Protein AF-A0AAU8T8Q2-F1 (afdb_monomer_lite)

pLDDT: mean 86.12, std 14.18, range [39.09, 95.88]

Sequence (84 aa):
MAATNAAVMVAALTAILQRLPGNSARRQRERLLLALSVFGSVTTVEATHFLDIMDPRARVCELRKRRYQIATVSVPRATECCAI

Secondary structure (DSSP, 8-state):
--HHHHHHHHHHHHHHHHHS-S--HHHHHHHHHHHHHHHS---HHHHHHTS--S-HHHHHHHHHHTT------------S----

Organism: NCBI:txid134537

Radius of gyration: 13.26 Å; chains: 1; bounding box: 39×31×35 Å

InterPro domains:
  IPR055245 Winged helix-turn-helix domain, proteobacterial-type [PF14090] (28-82)

Foldseek 3Di:
DVVVVVVVLLVVLLVLPVVQDDDDLVSLLVSVVVSCVVPVDDDPVSSCPRNVRPDVPVSVVVVVVVVDDDDDDDDDDDDPPDDD

Structure (mmCIF, N/CA/C/O backbone):
data_AF-A0AAU8T8Q2-F1
#
_entry.id   AF-A0AAU8T8Q2-F1
#
loop_
_atom_site.group_PDB
_atom_site.id
_atom_site.type_symbol
_atom_site.label_atom_id
_atom_site.label_alt_id
_atom_site.label_comp_id
_atom_site.label_asym_id
_atom_site.label_entity_id
_atom_site.label_seq_id
_atom_site.pdbx_PDB_ins_code
_atom_site.Cartn_x
_atom_site.Cartn_y
_atom_site.Cartn_z
_atom_site.occupancy
_atom_site.B_iso_or_equiv
_atom_site.auth_seq_id
_atom_site.auth_comp_id
_atom_site.auth_asym_id
_atom_site.auth_atom_id
_atom_site.pdbx_PDB_model_num
ATOM 1 N N . MET A 1 1 ? 2.634 -10.299 -23.763 1.00 42.72 1 MET A N 1
ATOM 2 C CA . MET A 1 1 ? 1.840 -9.106 -23.374 1.00 42.72 1 MET A CA 1
ATOM 3 C C . MET A 1 1 ? 1.796 -8.838 -21.854 1.00 42.72 1 MET A C 1
ATOM 5 O O . MET A 1 1 ? 0.935 -8.092 -21.420 1.00 42.72 1 MET A O 1
ATOM 9 N N . ALA A 1 2 ? 2.714 -9.361 -21.022 1.00 46.25 2 ALA A N 1
ATOM 10 C CA . ALA A 1 2 ? 2.723 -9.080 -19.570 1.00 46.25 2 ALA A CA 1
ATOM 11 C C . ALA A 1 2 ? 3.611 -7.879 -19.170 1.00 46.25 2 ALA A C 1
ATOM 13 O O . ALA A 1 2 ? 3.282 -7.142 -18.244 1.00 46.25 2 ALA A O 1
ATOM 14 N N . ALA A 1 3 ? 4.705 -7.638 -19.904 1.00 52.25 3 ALA A N 1
ATOM 15 C CA . ALA A 1 3 ? 5.649 -6.550 -19.621 1.00 52.25 3 ALA A CA 1
ATOM 16 C C . ALA A 1 3 ? 5.025 -5.147 -19.761 1.00 52.25 3 ALA A C 1
ATOM 18 O O . ALA A 1 3 ? 5.403 -4.222 -19.045 1.00 52.25 3 ALA A O 1
ATOM 19 N N . THR A 1 4 ? 4.030 -5.002 -20.640 1.00 58.81 4 THR A N 1
ATOM 20 C CA . THR A 1 4 ? 3.360 -3.725 -20.914 1.00 58.81 4 THR A CA 1
ATOM 21 C C . THR A 1 4 ? 2.569 -3.219 -19.704 1.00 58.81 4 THR A C 1
ATOM 23 O O . THR A 1 4 ? 2.597 -2.027 -19.420 1.00 58.81 4 THR A O 1
ATOM 26 N N . ASN A 1 5 ? 1.935 -4.106 -18.928 1.00 71.38 5 ASN A N 1
ATOM 27 C CA . ASN A 1 5 ? 1.122 -3.696 -17.778 1.00 71.38 5 ASN A CA 1
ATOM 28 C C . ASN A 1 5 ? 1.978 -3.292 -16.570 1.00 71.38 5 ASN A C 1
ATOM 30 O O . ASN A 1 5 ? 1.631 -2.344 -15.869 1.00 71.38 5 ASN A O 1
ATOM 34 N N . ALA A 1 6 ? 3.112 -3.964 -16.350 1.00 72.62 6 ALA A N 1
ATOM 35 C CA . ALA A 1 6 ? 4.009 -3.653 -15.238 1.00 72.62 6 ALA A CA 1
ATOM 36 C C . ALA A 1 6 ? 4.678 -2.279 -15.411 1.00 72.62 6 ALA A C 1
ATOM 38 O O . ALA A 1 6 ? 4.661 -1.465 -14.491 1.00 72.62 6 ALA A O 1
ATOM 39 N N . ALA A 1 7 ? 5.203 -1.979 -16.604 1.00 80.62 7 ALA A N 1
ATOM 40 C CA . ALA A 1 7 ? 5.823 -0.682 -16.883 1.00 80.62 7 ALA A CA 1
ATOM 41 C C . ALA A 1 7 ? 4.818 0.480 -16.769 1.00 80.62 7 ALA A C 1
ATOM 43 O O . ALA A 1 7 ? 5.127 1.520 -16.184 1.00 80.62 7 ALA A O 1
ATOM 44 N N . VAL A 1 8 ? 3.590 0.285 -17.265 1.00 86.12 8 VAL A N 1
ATOM 45 C CA . VAL A 1 8 ? 2.503 1.271 -17.140 1.00 86.12 8 VAL A CA 1
ATOM 46 C C . VAL A 1 8 ? 2.124 1.493 -15.673 1.00 86.12 8 VAL A C 1
ATOM 48 O O . VAL A 1 8 ? 1.948 2.637 -15.254 1.00 86.12 8 VAL A O 1
ATOM 51 N N . MET A 1 9 ? 2.059 0.426 -14.871 1.00 87.38 9 MET A N 1
ATOM 52 C CA . MET A 1 9 ? 1.787 0.527 -13.437 1.00 87.38 9 MET A CA 1
ATOM 53 C C . MET A 1 9 ? 2.871 1.336 -12.716 1.00 87.38 9 MET A C 1
ATOM 55 O O . MET A 1 9 ? 2.543 2.256 -11.972 1.00 87.38 9 MET A O 1
ATOM 59 N N . VAL A 1 10 ? 4.152 1.068 -12.985 1.00 89.19 10 VAL A N 1
ATOM 60 C CA . VAL A 1 10 ? 5.280 1.815 -12.397 1.00 89.19 10 VAL A CA 1
ATOM 61 C C . VAL A 1 10 ? 5.215 3.307 -12.731 1.00 89.19 10 VAL A C 1
ATOM 63 O O . VAL A 1 10 ? 5.351 4.150 -11.837 1.00 89.19 10 VAL A O 1
ATOM 66 N N . ALA A 1 11 ? 4.960 3.648 -13.997 1.00 90.56 11 ALA A N 1
ATOM 67 C CA . ALA A 1 11 ? 4.836 5.039 -14.425 1.00 90.56 11 ALA A CA 1
ATOM 68 C C . ALA A 1 11 ? 3.679 5.748 -13.701 1.00 90.56 11 ALA A C 1
ATOM 70 O O . ALA A 1 11 ? 3.829 6.868 -13.208 1.00 90.56 11 ALA A O 1
ATOM 71 N N . ALA A 1 12 ? 2.537 5.074 -13.569 1.00 92.12 12 ALA A N 1
ATOM 72 C CA . ALA A 1 12 ? 1.366 5.632 -12.909 1.00 92.12 12 ALA A CA 1
ATOM 73 C C . ALA A 1 12 ? 1.521 5.725 -11.374 1.00 92.12 12 ALA A C 1
ATOM 75 O O . ALA A 1 12 ? 1.086 6.715 -10.785 1.00 92.12 12 ALA A O 1
ATOM 76 N N . LEU A 1 13 ? 2.203 4.777 -10.719 1.00 92.81 13 LEU A N 1
ATOM 77 C CA . LEU A 1 13 ? 2.563 4.878 -9.295 1.00 92.81 13 LEU A CA 1
ATOM 78 C C . LEU A 1 13 ? 3.505 6.064 -9.042 1.00 92.81 13 LEU A C 1
ATOM 80 O O . LEU A 1 13 ? 3.276 6.856 -8.126 1.00 92.81 13 LEU A O 1
ATOM 84 N N . THR A 1 14 ? 4.499 6.253 -9.911 1.00 92.81 14 THR A N 1
ATOM 85 C CA . THR A 1 14 ? 5.395 7.418 -9.855 1.00 92.81 14 THR A CA 1
ATOM 86 C C . THR A 1 14 ? 4.620 8.725 -10.043 1.00 92.81 14 THR A C 1
ATOM 88 O O . THR A 1 14 ? 4.840 9.693 -9.318 1.00 92.81 14 THR A O 1
ATOM 91 N N . ALA A 1 15 ? 3.646 8.760 -10.957 1.00 93.94 15 ALA A N 1
ATOM 92 C CA . ALA A 1 15 ? 2.785 9.928 -11.134 1.00 93.94 15 ALA A CA 1
ATOM 93 C C . ALA A 1 15 ? 1.943 10.235 -9.878 1.00 93.94 15 ALA A C 1
ATOM 95 O O . ALA A 1 15 ? 1.754 11.403 -9.532 1.00 93.94 15 ALA A O 1
ATOM 96 N N . ILE A 1 16 ? 1.468 9.212 -9.156 1.00 93.88 16 ILE A N 1
ATOM 97 C CA . ILE A 1 16 ? 0.767 9.383 -7.870 1.00 93.88 16 ILE A CA 1
ATOM 98 C C . ILE A 1 16 ? 1.689 10.020 -6.822 1.00 93.88 16 ILE A C 1
ATOM 100 O O . ILE A 1 16 ? 1.261 10.934 -6.110 1.00 93.88 16 ILE A O 1
ATOM 104 N N . LEU A 1 17 ? 2.950 9.582 -6.746 1.00 93.50 17 LEU A N 1
ATOM 105 C CA . LEU A 1 17 ? 3.952 10.165 -5.852 1.00 93.50 17 LEU A CA 1
ATOM 106 C C . LEU A 1 17 ? 4.162 11.660 -6.143 1.00 93.50 17 LEU A C 1
ATOM 108 O O . LEU A 1 17 ? 4.103 12.473 -5.218 1.00 93.50 17 LEU A O 1
ATOM 112 N N . GLN A 1 18 ? 4.311 12.030 -7.418 1.00 93.31 18 GLN A N 1
ATOM 113 C CA . GLN A 1 18 ? 4.501 13.424 -7.839 1.00 93.31 18 GLN A CA 1
ATOM 114 C C . GLN A 1 18 ? 3.283 14.314 -7.546 1.00 93.31 18 GLN A C 1
ATOM 116 O O . GLN A 1 18 ? 3.433 15.475 -7.171 1.00 93.31 18 GLN A O 1
ATOM 121 N N . ARG A 1 19 ? 2.061 13.777 -7.661 1.00 93.62 19 ARG A N 1
ATOM 122 C CA . ARG A 1 19 ? 0.821 14.523 -7.365 1.00 93.62 19 ARG A CA 1
ATOM 123 C C . ARG A 1 19 ? 0.629 14.821 -5.881 1.00 93.62 19 ARG A C 1
ATOM 125 O O . ARG A 1 19 ? -0.036 15.793 -5.530 1.00 93.62 19 ARG A O 1
ATOM 132 N N . LEU A 1 20 ? 1.167 13.977 -5.006 1.00 91.88 20 LEU A N 1
ATOM 133 C CA . LEU A 1 20 ? 0.994 14.080 -3.560 1.00 91.88 20 LEU A CA 1
ATOM 134 C C . LEU A 1 20 ? 2.362 14.188 -2.878 1.00 91.88 20 LEU A C 1
ATOM 136 O O . LEU A 1 20 ? 2.758 13.235 -2.210 1.00 91.88 20 LEU A O 1
ATOM 140 N N . PRO A 1 21 ? 3.090 15.314 -3.000 1.00 88.88 21 PRO A N 1
ATOM 141 C CA . PRO A 1 21 ? 4.431 15.443 -2.438 1.00 88.88 21 PRO A CA 1
ATOM 142 C C . PRO A 1 21 ? 4.437 15.465 -0.899 1.00 88.88 21 PRO A C 1
ATOM 144 O O . PRO A 1 21 ? 3.446 15.815 -0.241 1.00 88.88 21 PRO A O 1
ATOM 147 N N . GLY A 1 22 ? 5.592 15.106 -0.329 1.00 89.25 22 GLY A N 1
ATOM 148 C CA . GLY A 1 22 ? 5.874 15.110 1.113 1.00 89.25 22 GLY A CA 1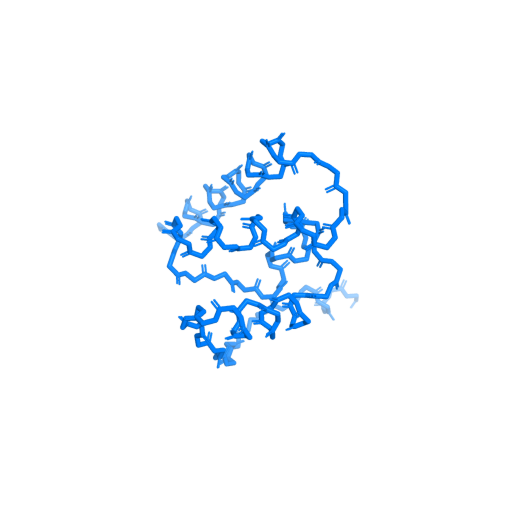
ATOM 149 C C . GLY A 1 22 ? 5.690 13.750 1.797 1.00 89.25 22 GLY A C 1
ATOM 150 O O . GLY A 1 22 ? 4.836 12.960 1.415 1.00 89.25 22 GLY A O 1
ATOM 151 N 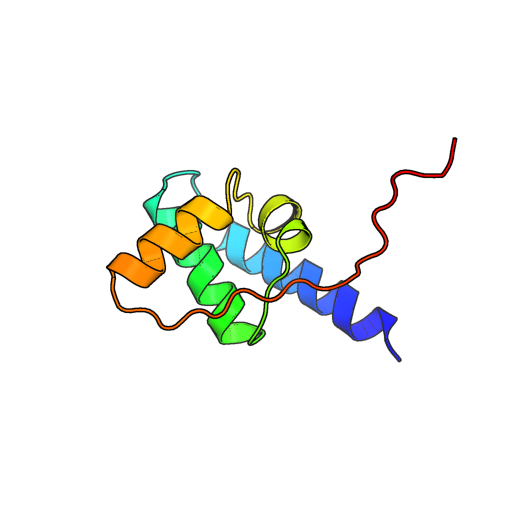N . ASN A 1 23 ? 6.469 13.467 2.841 1.00 89.00 23 ASN A N 1
ATOM 152 C CA . ASN A 1 23 ? 6.565 12.121 3.428 1.00 89.00 23 ASN A CA 1
ATOM 153 C C . ASN A 1 23 ? 5.730 11.913 4.709 1.00 89.00 23 ASN A C 1
ATOM 155 O O . ASN A 1 23 ? 6.010 11.052 5.539 1.00 89.00 23 ASN A O 1
ATOM 159 N N . SER A 1 24 ? 4.702 12.734 4.931 1.00 93.50 24 SER A N 1
ATOM 160 C CA . SER A 1 24 ? 3.879 12.581 6.135 1.00 93.50 24 SER A CA 1
ATOM 161 C C . SER A 1 24 ? 3.065 11.281 6.103 1.00 93.50 24 SER A C 1
ATOM 163 O O . SER A 1 24 ? 2.604 10.836 5.050 1.00 93.50 24 SER A O 1
ATOM 165 N N . ALA A 1 25 ? 2.766 10.734 7.283 1.00 92.56 25 ALA A N 1
ATOM 166 C CA . ALA A 1 25 ? 1.871 9.586 7.454 1.00 92.56 25 ALA A CA 1
ATOM 167 C C . ALA A 1 25 ? 0.502 9.766 6.762 1.00 92.56 25 ALA A C 1
ATOM 169 O O . ALA A 1 25 ? -0.131 8.803 6.324 1.00 92.56 25 ALA A O 1
ATOM 170 N N . ARG A 1 26 ? 0.009 11.010 6.665 1.00 94.31 26 ARG A N 1
ATOM 171 C CA . ARG A 1 26 ? -1.212 11.335 5.917 1.00 94.31 26 ARG A CA 1
ATOM 172 C C . ARG A 1 26 ? -1.004 11.161 4.410 1.00 94.31 26 ARG A C 1
ATOM 174 O O . ARG A 1 26 ? -1.780 10.432 3.802 1.00 94.31 26 ARG A O 1
ATOM 181 N N . ARG A 1 27 ? 0.057 11.748 3.844 1.00 94.69 27 ARG A N 1
ATOM 182 C CA . ARG A 1 27 ? 0.391 11.638 2.413 1.00 94.69 27 ARG A CA 1
ATOM 183 C C . ARG A 1 27 ? 0.630 10.193 1.983 1.00 94.69 27 ARG A C 1
ATOM 185 O O . ARG A 1 27 ? 0.068 9.766 0.984 1.00 94.69 27 ARG A O 1
ATOM 192 N N . GLN A 1 28 ? 1.369 9.418 2.775 1.00 95.06 28 GLN A N 1
ATOM 193 C CA . GLN A 1 28 ? 1.602 7.997 2.491 1.00 95.06 28 GLN A CA 1
ATOM 194 C C . GLN A 1 28 ? 0.289 7.195 2.409 1.00 95.06 28 GLN A C 1
ATOM 196 O O . GLN A 1 28 ? 0.118 6.375 1.510 1.00 95.06 28 GLN A O 1
ATOM 201 N N . ARG A 1 29 ? -0.676 7.453 3.307 1.00 95.56 29 ARG A N 1
ATOM 202 C CA . ARG A 1 29 ? -2.009 6.821 3.246 1.00 95.56 29 ARG A CA 1
ATOM 203 C C . ARG A 1 29 ? -2.812 7.252 2.027 1.00 95.56 29 ARG A C 1
ATOM 205 O O . ARG A 1 29 ? -3.456 6.406 1.422 1.00 95.56 29 ARG A O 1
ATOM 212 N N . GLU A 1 30 ? -2.791 8.543 1.695 1.00 95.25 30 GLU A N 1
ATOM 213 C CA . GLU A 1 30 ? -3.479 9.079 0.514 1.00 95.25 30 GLU A CA 1
ATOM 214 C C . GLU A 1 30 ? -2.955 8.416 -0.767 1.00 95.25 30 GLU A C 1
ATOM 216 O O . GLU A 1 30 ? -3.753 7.952 -1.577 1.00 95.25 30 GLU A O 1
ATOM 221 N N . ARG A 1 31 ? -1.629 8.285 -0.912 1.00 95.44 31 ARG A N 1
ATOM 222 C CA . ARG A 1 31 ? -1.008 7.590 -2.051 1.00 95.44 31 ARG A CA 1
ATOM 223 C C . ARG A 1 31 ? -1.401 6.121 -2.117 1.00 95.44 31 ARG A 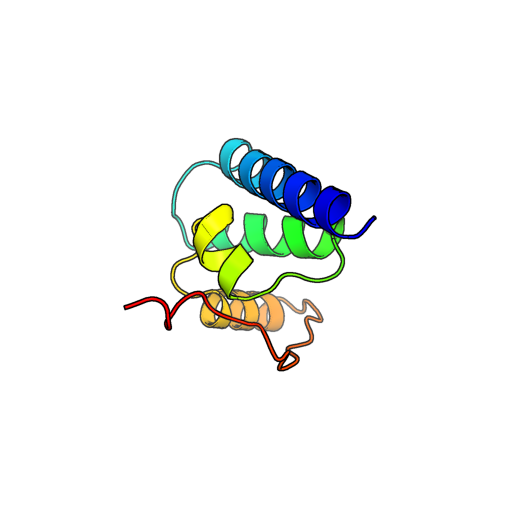C 1
ATOM 225 O O . ARG A 1 31 ? -1.791 5.651 -3.180 1.00 95.44 31 ARG A O 1
ATOM 232 N N . LEU A 1 32 ? -1.322 5.409 -0.989 1.00 94.50 32 LEU A N 1
ATOM 233 C CA . LEU A 1 32 ? -1.672 3.990 -0.935 1.00 94.50 32 LEU A CA 1
ATOM 234 C C . LEU A 1 32 ? -3.137 3.760 -1.303 1.00 94.50 32 LEU A C 1
ATOM 236 O O . LEU A 1 32 ? -3.441 2.868 -2.087 1.00 94.50 32 LEU A O 1
ATOM 240 N N . LEU A 1 33 ? -4.036 4.578 -0.756 1.00 95.31 33 LEU A N 1
ATOM 241 C CA . LEU A 1 33 ? -5.459 4.488 -1.048 1.00 95.31 33 LEU A CA 1
ATOM 242 C C . LEU A 1 33 ? -5.740 4.795 -2.522 1.00 95.31 33 LEU A C 1
ATOM 244 O O . LEU A 1 33 ? -6.475 4.049 -3.157 1.00 95.31 33 LEU A O 1
ATOM 248 N N . LEU A 1 34 ? -5.126 5.843 -3.079 1.00 94.75 34 LEU A N 1
ATOM 249 C CA . LEU A 1 34 ? -5.286 6.187 -4.491 1.00 94.75 34 LEU A CA 1
ATOM 250 C C . LEU A 1 34 ? -4.782 5.063 -5.405 1.00 94.75 34 LEU A C 1
ATOM 252 O O . LEU A 1 34 ? -5.463 4.705 -6.360 1.00 94.75 34 LEU A O 1
ATOM 256 N N . ALA A 1 35 ? -3.626 4.477 -5.094 1.00 94.44 35 ALA A N 1
ATOM 257 C CA . ALA A 1 35 ? -3.077 3.367 -5.861 1.00 94.44 35 ALA A CA 1
ATOM 258 C C . ALA A 1 35 ? -3.982 2.124 -5.791 1.00 94.44 35 ALA A C 1
ATOM 260 O O . ALA A 1 35 ? -4.284 1.531 -6.824 1.00 94.44 35 ALA A O 1
ATOM 261 N N . LEU A 1 36 ? -4.491 1.771 -4.606 1.00 93.19 36 LEU A N 1
ATOM 262 C CA . LEU A 1 36 ? -5.457 0.677 -4.455 1.00 93.19 36 LEU A CA 1
ATOM 263 C C . LEU A 1 36 ? -6.753 0.939 -5.235 1.00 93.19 36 LEU A C 1
ATOM 265 O O . LEU A 1 36 ? -7.275 0.018 -5.852 1.00 93.19 36 LEU A O 1
ATOM 269 N N . SER A 1 37 ? -7.246 2.179 -5.265 1.00 92.44 37 SER A N 1
ATOM 270 C CA . SER A 1 37 ? -8.440 2.536 -6.040 1.00 92.44 37 SER A CA 1
ATOM 271 C C . SER A 1 37 ? -8.221 2.473 -7.555 1.00 92.44 37 SER A C 1
ATOM 273 O O . SER A 1 37 ? -9.144 2.119 -8.279 1.00 92.44 37 SER A O 1
ATOM 275 N N . VAL A 1 38 ? -7.026 2.822 -8.048 1.00 91.00 38 VAL A N 1
ATOM 276 C CA . VAL A 1 38 ? -6.715 2.840 -9.491 1.00 91.00 38 VAL A CA 1
ATOM 277 C C . VAL A 1 38 ? -6.400 1.442 -10.027 1.00 91.00 38 VAL A C 1
ATOM 279 O O . VAL A 1 38 ? -6.856 1.092 -11.111 1.00 91.00 38 VAL A O 1
ATOM 282 N N . PHE A 1 39 ? -5.629 0.642 -9.286 1.00 89.75 39 PHE A N 1
ATOM 283 C CA . PHE A 1 39 ? -5.143 -0.662 -9.757 1.00 89.75 39 PHE A CA 1
ATOM 284 C C . PHE A 1 39 ? -5.899 -1.856 -9.164 1.00 89.75 39 PHE A C 1
ATOM 286 O O . PHE A 1 39 ? -5.675 -2.991 -9.579 1.00 89.75 39 PHE A O 1
ATOM 293 N N . GLY A 1 40 ? -6.746 -1.641 -8.154 1.00 89.81 40 GLY A N 1
ATOM 294 C CA . GLY A 1 40 ? -7.447 -2.690 -7.402 1.00 89.81 40 GLY A CA 1
ATOM 295 C C . GLY A 1 40 ? -6.554 -3.458 -6.419 1.00 89.81 40 GLY A C 1
ATOM 296 O O . GLY A 1 40 ? -7.015 -3.885 -5.362 1.00 89.81 40 GLY A O 1
ATOM 297 N N . SER A 1 41 ? -5.263 -3.602 -6.723 1.00 90.56 41 SER A N 1
ATOM 298 C CA . SER A 1 41 ? -4.275 -4.239 -5.854 1.00 90.56 41 SER A CA 1
ATOM 299 C C . SER A 1 41 ? -2.911 -3.568 -5.988 1.00 90.56 41 SER A C 1
ATOM 301 O O . SER A 1 41 ? -2.566 -3.047 -7.046 1.00 90.56 41 SER A O 1
ATOM 303 N N . VAL A 1 42 ? -2.147 -3.566 -4.897 1.00 91.12 42 VAL A N 1
ATOM 304 C CA . VAL A 1 42 ? -0.780 -3.040 -4.851 1.00 91.12 42 VAL A CA 1
ATOM 305 C C . VAL A 1 42 ? 0.045 -3.968 -3.976 1.00 91.12 42 VAL A C 1
ATOM 307 O O . VAL A 1 42 ? -0.361 -4.318 -2.865 1.00 91.12 42 VAL A O 1
ATOM 310 N N . THR A 1 43 ? 1.206 -4.372 -4.472 1.00 91.38 43 THR A N 1
ATOM 311 C CA . THR A 1 43 ? 2.139 -5.195 -3.702 1.00 91.38 43 THR A CA 1
ATOM 312 C C . THR A 1 43 ? 2.953 -4.348 -2.726 1.00 91.38 43 THR A C 1
ATOM 314 O O . THR A 1 43 ? 3.163 -3.151 -2.919 1.00 91.38 43 THR A O 1
ATOM 317 N N . THR A 1 44 ? 3.472 -4.977 -1.672 1.00 90.69 44 THR A N 1
ATOM 318 C CA . THR A 1 44 ? 4.344 -4.300 -0.699 1.00 90.69 44 THR A CA 1
ATOM 319 C C . THR A 1 44 ? 5.597 -3.717 -1.351 1.00 90.69 44 THR A C 1
ATOM 321 O O . THR A 1 44 ? 5.959 -2.588 -1.044 1.00 90.69 44 T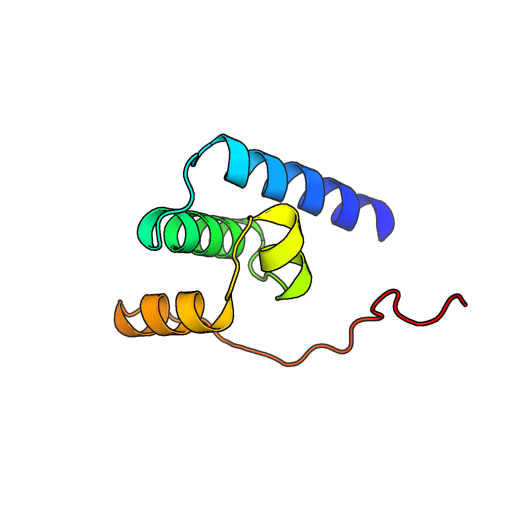HR A O 1
ATOM 324 N N . VAL A 1 45 ? 6.203 -4.438 -2.299 1.00 88.81 45 VAL A N 1
ATOM 325 C CA . VAL A 1 45 ? 7.380 -3.969 -3.051 1.00 88.81 45 VAL A CA 1
ATOM 326 C C . VAL A 1 45 ? 7.051 -2.715 -3.863 1.00 88.81 45 VAL A C 1
ATOM 328 O O . VAL A 1 45 ? 7.796 -1.744 -3.806 1.00 88.81 45 VAL A O 1
ATOM 331 N N . GLU A 1 46 ? 5.916 -2.689 -4.567 1.00 90.62 46 GLU A N 1
ATOM 332 C CA . GLU A 1 46 ? 5.498 -1.506 -5.333 1.00 90.62 46 GLU A CA 1
ATOM 333 C C . GLU A 1 46 ? 5.207 -0.308 -4.431 1.00 90.62 46 GLU A C 1
ATOM 335 O O . GLU A 1 46 ? 5.591 0.819 -4.745 1.00 90.62 46 GLU A O 1
ATOM 340 N N . ALA A 1 47 ? 4.549 -0.549 -3.295 1.00 91.44 47 ALA A N 1
ATOM 341 C CA . ALA A 1 47 ? 4.247 0.495 -2.328 1.00 91.44 47 ALA A CA 1
ATOM 342 C C . ALA A 1 47 ? 5.524 1.119 -1.746 1.00 91.44 47 ALA A C 1
ATOM 344 O O . ALA A 1 47 ? 5.596 2.338 -1.595 1.00 91.44 47 ALA A O 1
ATOM 345 N N . THR A 1 48 ? 6.539 0.310 -1.450 1.00 92.06 48 THR A N 1
ATOM 346 C CA . THR A 1 48 ? 7.802 0.817 -0.911 1.00 92.06 48 THR A CA 1
ATOM 347 C C . THR A 1 48 ? 8.650 1.500 -1.983 1.00 92.06 48 THR A C 1
ATOM 349 O O . THR A 1 48 ? 9.079 2.627 -1.762 1.00 92.06 48 THR A O 1
ATOM 352 N N . HIS A 1 49 ? 8.836 0.887 -3.156 1.00 89.69 49 HIS A N 1
ATOM 353 C CA . HIS A 1 49 ? 9.728 1.429 -4.189 1.00 89.69 49 HIS A CA 1
ATOM 354 C C . HIS A 1 49 ? 9.139 2.612 -4.970 1.00 89.69 49 HIS A C 1
ATOM 356 O O . HIS A 1 49 ? 9.873 3.542 -5.290 1.00 89.69 49 HIS A O 1
ATOM 362 N N . PHE A 1 50 ? 7.840 2.599 -5.295 1.00 91.25 50 PHE A N 1
ATOM 363 C CA . PHE A 1 50 ? 7.254 3.593 -6.212 1.00 91.25 50 PHE A CA 1
ATOM 364 C C . PHE A 1 50 ? 6.342 4.614 -5.528 1.00 91.25 50 PHE A C 1
ATOM 366 O O . PHE A 1 50 ? 6.200 5.729 -6.027 1.00 91.25 50 PHE A O 1
ATOM 373 N N . LEU A 1 51 ? 5.716 4.267 -4.396 1.00 91.19 51 LEU A N 1
ATOM 374 C CA . LEU A 1 51 ? 4.879 5.207 -3.628 1.00 91.19 51 LEU A CA 1
ATOM 375 C C . LEU A 1 51 ? 5.629 5.887 -2.472 1.00 91.19 51 LEU A C 1
ATOM 377 O O . LEU A 1 51 ? 5.043 6.748 -1.801 1.00 91.19 51 LEU A O 1
ATOM 381 N N . ASP A 1 52 ? 6.899 5.520 -2.263 1.00 92.00 52 ASP A N 1
ATOM 382 C CA . ASP A 1 52 ? 7.760 6.012 -1.182 1.00 92.00 52 ASP A CA 1
ATOM 383 C C . ASP A 1 52 ? 7.106 5.801 0.199 1.00 92.00 52 ASP A C 1
ATOM 385 O O . ASP A 1 52 ? 6.931 6.719 1.006 1.00 92.00 52 ASP A O 1
ATOM 389 N N . ILE A 1 53 ? 6.620 4.576 0.439 1.00 93.19 53 ILE A N 1
ATOM 390 C CA . ILE A 1 53 ? 5.985 4.183 1.700 1.00 93.19 53 ILE A CA 1
ATOM 391 C C . ILE A 1 53 ? 6.933 3.273 2.478 1.00 93.19 53 ILE A C 1
ATOM 393 O O . ILE A 1 53 ? 7.093 2.097 2.153 1.00 93.19 53 ILE A O 1
ATOM 397 N N . MET A 1 54 ? 7.489 3.813 3.563 1.00 89.94 54 MET A N 1
ATOM 398 C CA . MET A 1 54 ? 8.442 3.101 4.424 1.00 89.94 54 MET A CA 1
ATOM 399 C C . MET A 1 54 ? 7.860 1.820 5.036 1.00 89.94 54 MET A C 1
ATOM 401 O O . MET A 1 54 ? 8.485 0.768 4.985 1.00 89.94 54 MET A O 1
ATOM 405 N N . ASP A 1 55 ? 6.648 1.896 5.596 1.00 91.69 55 ASP A N 1
ATOM 406 C CA . ASP A 1 55 ? 5.948 0.735 6.159 1.00 91.69 55 ASP A CA 1
ATOM 407 C C . ASP A 1 55 ? 4.513 0.657 5.610 1.00 91.69 55 ASP A C 1
ATOM 409 O O . ASP A 1 55 ? 3.580 1.238 6.189 1.00 91.69 55 ASP A O 1
ATOM 413 N N . PRO A 1 56 ? 4.307 -0.061 4.487 1.00 92.69 56 PRO A N 1
ATOM 414 C CA . PRO A 1 56 ? 2.987 -0.248 3.897 1.00 92.69 56 PRO A CA 1
ATOM 415 C C . PRO A 1 56 ? 2.008 -0.941 4.847 1.00 92.69 56 PRO A C 1
ATOM 417 O O . PRO A 1 56 ? 0.820 -0.610 4.856 1.00 92.69 56 PRO A O 1
ATOM 420 N N . ARG A 1 57 ? 2.484 -1.864 5.695 1.00 92.50 57 ARG A N 1
ATOM 421 C CA . ARG A 1 57 ? 1.634 -2.617 6.626 1.00 92.50 57 ARG A CA 1
ATOM 422 C C . ARG A 1 57 ? 1.034 -1.689 7.677 1.00 92.50 57 ARG A C 1
ATOM 424 O O . ARG A 1 57 ? -0.176 -1.746 7.908 1.00 92.50 57 ARG A O 1
ATOM 431 N N . ALA A 1 58 ? 1.835 -0.797 8.259 1.00 94.56 58 ALA A N 1
ATOM 432 C CA . ALA A 1 58 ? 1.332 0.222 9.178 1.00 94.56 58 ALA A CA 1
ATOM 433 C C . ALA A 1 58 ? 0.276 1.116 8.507 1.00 94.56 58 ALA A C 1
ATOM 435 O O . ALA A 1 58 ? -0.783 1.368 9.092 1.00 94.56 58 ALA A O 1
ATOM 436 N N . ARG A 1 59 ? 0.508 1.541 7.255 1.00 95.12 59 ARG A N 1
ATOM 437 C CA . ARG A 1 59 ? -0.458 2.372 6.513 1.00 95.12 59 ARG A CA 1
ATOM 438 C C . ARG A 1 59 ? -1.776 1.641 6.246 1.00 95.12 59 ARG A C 1
ATOM 440 O O . ARG A 1 59 ? -2.835 2.239 6.439 1.00 95.12 59 ARG A O 1
ATOM 447 N N . VAL A 1 60 ? -1.740 0.357 5.882 1.00 94.56 60 VAL A N 1
ATOM 448 C CA . VAL A 1 60 ? -2.951 -0.472 5.724 1.00 94.56 60 VAL A CA 1
ATOM 449 C C . VAL A 1 60 ? -3.714 -0.587 7.045 1.00 94.56 60 VAL A C 1
ATOM 451 O O . VAL A 1 60 ? -4.932 -0.410 7.063 1.00 94.56 60 VAL A O 1
ATOM 454 N N . CYS A 1 61 ? -3.025 -0.827 8.165 1.00 95.00 61 CYS A N 1
ATOM 455 C CA . CYS A 1 61 ? -3.658 -0.881 9.486 1.00 95.00 61 CYS A CA 1
ATOM 456 C C . CYS A 1 61 ? -4.368 0.435 9.839 1.00 95.00 61 CYS A C 1
ATOM 458 O O . CYS A 1 61 ? -5.494 0.419 10.337 1.00 95.00 61 CYS A O 1
ATOM 460 N N . GLU A 1 62 ? -3.750 1.582 9.559 1.00 95.44 62 GLU A N 1
ATOM 461 C CA . GLU A 1 62 ? -4.382 2.886 9.770 1.00 95.44 62 GLU A CA 1
ATOM 462 C C . GLU A 1 62 ? -5.600 3.119 8.866 1.00 95.44 62 GLU A C 1
ATOM 464 O O . GLU A 1 62 ? -6.599 3.675 9.321 1.00 95.44 62 GLU A O 1
ATOM 469 N N . LEU A 1 63 ? -5.544 2.690 7.603 1.00 95.06 63 LEU A N 1
ATOM 470 C CA . LEU A 1 63 ? -6.683 2.772 6.685 1.00 95.06 63 LEU A CA 1
ATOM 471 C C . LEU A 1 63 ? -7.838 1.868 7.146 1.00 95.06 63 LEU A C 1
ATOM 473 O O . LEU A 1 63 ? -8.985 2.307 7.177 1.00 95.06 63 LEU A O 1
ATOM 477 N N . ARG A 1 64 ? -7.552 0.653 7.622 1.00 95.88 64 ARG A N 1
ATOM 478 C CA . ARG A 1 64 ? -8.570 -0.234 8.213 1.00 95.88 64 ARG A CA 1
ATOM 479 C C . ARG A 1 64 ? -9.228 0.371 9.452 1.00 95.88 64 ARG A C 1
ATOM 481 O O . ARG A 1 64 ? -10.448 0.319 9.583 1.00 95.88 64 ARG A O 1
ATOM 488 N N . LYS A 1 65 ? -8.452 1.020 10.332 1.00 95.38 65 LYS A N 1
ATOM 489 C CA . LYS A 1 65 ? -8.997 1.774 11.483 1.00 95.38 65 LYS A CA 1
ATOM 490 C C . LYS A 1 65 ? -9.951 2.890 11.042 1.00 95.38 65 LYS A C 1
ATOM 492 O O . LYS A 1 65 ? -10.922 3.174 11.732 1.00 95.38 65 LYS A O 1
ATOM 497 N N . ARG A 1 66 ? -9.709 3.478 9.868 1.00 94.19 66 ARG A N 1
ATOM 498 C CA . ARG A 1 66 ? -10.584 4.464 9.211 1.00 94.19 66 ARG A CA 1
ATOM 499 C C . ARG A 1 66 ? -11.752 3.843 8.430 1.00 94.19 66 ARG A C 1
ATOM 501 O O . ARG A 1 66 ? -12.400 4.560 7.681 1.00 94.19 66 ARG A O 1
ATOM 508 N N . ARG A 1 67 ? -12.040 2.550 8.627 1.00 94.81 67 ARG A N 1
ATOM 509 C CA . ARG A 1 67 ? -13.135 1.781 8.002 1.00 94.81 67 ARG A CA 1
ATOM 510 C C . ARG A 1 67 ? -12.950 1.432 6.521 1.00 94.81 67 ARG A C 1
ATOM 512 O O . ARG A 1 67 ? -13.892 0.943 5.905 1.00 94.81 67 ARG A O 1
ATOM 519 N N . TYR A 1 68 ? -11.750 1.585 5.961 1.00 94.00 68 TYR A N 1
ATOM 520 C CA . TYR A 1 68 ? -1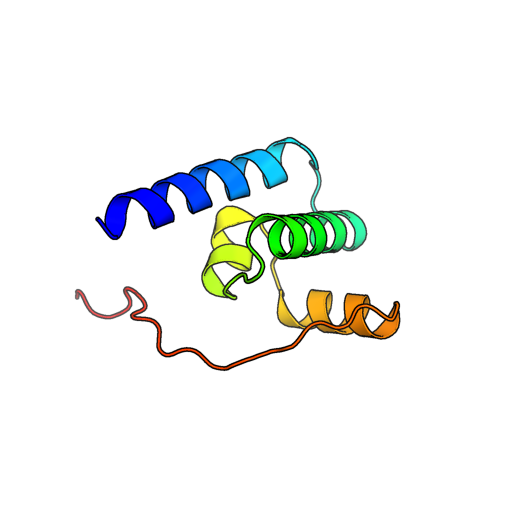1.469 1.063 4.620 1.00 94.00 68 TYR A CA 1
ATOM 521 C C . TYR A 1 68 ? -11.335 -0.464 4.642 1.00 94.00 68 TYR A C 1
ATOM 523 O O . TYR A 1 68 ? -10.610 -1.029 5.466 1.00 94.00 68 TYR A O 1
ATOM 531 N N . GLN A 1 69 ? -12.008 -1.132 3.708 1.00 92.88 69 GLN A N 1
ATOM 532 C CA . GLN A 1 69 ? -11.956 -2.582 3.549 1.00 92.88 69 GLN A CA 1
ATOM 533 C C . GLN A 1 69 ? -10.801 -2.951 2.617 1.00 92.88 69 GLN A C 1
ATOM 535 O O . GLN A 1 69 ? -10.938 -2.956 1.400 1.00 92.88 69 GLN A O 1
ATOM 540 N N . ILE A 1 70 ? -9.634 -3.220 3.199 1.00 93.12 70 ILE A N 1
ATOM 541 C CA . ILE A 1 70 ? -8.434 -3.617 2.453 1.00 93.12 70 ILE A CA 1
ATOM 542 C C . ILE A 1 70 ? -8.092 -5.044 2.853 1.00 93.12 70 ILE A C 1
ATOM 544 O O . ILE A 1 70 ? -7.815 -5.291 4.030 1.00 93.12 70 ILE A O 1
ATOM 548 N N . ALA A 1 71 ? -8.077 -5.973 1.901 1.00 92.56 71 ALA A N 1
ATOM 549 C CA . ALA A 1 71 ? -7.586 -7.332 2.112 1.00 92.56 71 ALA A CA 1
ATOM 550 C C . ALA A 1 71 ? -6.059 -7.378 1.946 1.00 92.56 71 ALA A C 1
ATOM 552 O O . ALA A 1 71 ? -5.490 -6.665 1.124 1.00 92.56 71 ALA A O 1
ATOM 553 N N . THR A 1 72 ? -5.384 -8.205 2.745 1.00 93.00 72 THR A N 1
ATOM 554 C CA . THR A 1 72 ? -3.953 -8.487 2.566 1.00 93.00 72 THR A CA 1
ATOM 555 C C . THR A 1 72 ? -3.822 -9.953 2.212 1.00 93.00 72 THR A C 1
ATOM 557 O O . THR A 1 72 ? -4.267 -10.801 2.980 1.00 93.00 72 THR A O 1
ATOM 560 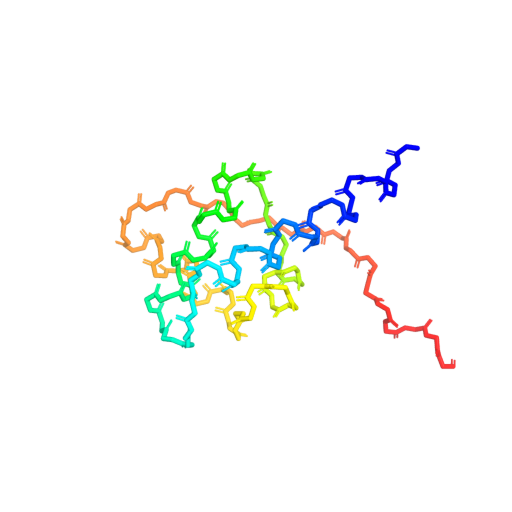N N . VAL A 1 73 ? -3.221 -10.231 1.060 1.00 90.56 73 VAL A N 1
ATOM 561 C CA . VAL A 1 73 ? -2.962 -11.584 0.568 1.00 90.56 73 VAL A CA 1
ATOM 562 C C . VAL A 1 73 ? -1.466 -11.757 0.348 1.00 90.56 73 VAL A C 1
ATOM 564 O O . VAL A 1 73 ? -0.786 -10.829 -0.093 1.00 90.56 73 VAL A O 1
ATOM 567 N N . SER A 1 74 ? -0.948 -12.935 0.680 1.00 85.75 74 SER A N 1
ATOM 568 C CA . SER A 1 74 ? 0.440 -13.292 0.395 1.00 85.75 74 SER A CA 1
ATOM 569 C C . SER A 1 74 ? 0.533 -13.756 -1.051 1.00 85.75 74 SER A C 1
ATOM 571 O O . SER A 1 74 ? -0.127 -14.721 -1.430 1.00 85.75 74 SER A O 1
ATOM 573 N N . VAL A 1 75 ? 1.343 -13.069 -1.853 1.00 83.88 75 VAL A N 1
ATOM 574 C CA . VAL A 1 75 ? 1.602 -13.441 -3.247 1.00 83.88 75 VAL A CA 1
ATOM 575 C C . VAL A 1 75 ? 3.063 -13.863 -3.397 1.00 83.88 75 VAL A C 1
ATOM 577 O O . VAL A 1 75 ? 3.944 -13.141 -2.921 1.00 83.88 75 VAL A O 1
ATOM 580 N N . PRO A 1 76 ? 3.356 -15.012 -4.031 1.00 78.25 76 PRO A N 1
ATOM 581 C CA . PRO A 1 76 ? 4.725 -15.371 -4.361 1.00 78.25 76 PRO A CA 1
ATOM 582 C C . PRO A 1 76 ? 5.227 -14.404 -5.437 1.00 78.25 76 PRO A C 1
ATOM 584 O O . PRO A 1 76 ? 4.706 -14.367 -6.551 1.00 78.25 76 PRO A O 1
ATOM 587 N N . ARG A 1 77 ? 6.226 -13.590 -5.096 1.00 72.06 77 ARG A N 1
ATOM 588 C CA . ARG A 1 77 ? 6.894 -12.674 -6.025 1.00 72.06 77 ARG A CA 1
ATOM 589 C C . ARG A 1 77 ? 8.372 -13.030 -6.058 1.00 72.06 77 ARG A C 1
ATOM 591 O O . ARG A 1 77 ? 8.987 -13.145 -5.002 1.00 72.06 77 ARG A O 1
ATOM 598 N N . ALA A 1 78 ? 8.938 -13.156 -7.253 1.00 70.88 78 ALA A N 1
ATOM 599 C CA . ALA A 1 78 ? 10.384 -13.178 -7.405 1.00 70.88 78 ALA A CA 1
ATOM 600 C C . ALA A 1 78 ? 10.931 -11.799 -7.011 1.00 70.88 78 ALA A C 1
ATOM 602 O O . ALA A 1 78 ? 10.629 -10.791 -7.652 1.00 70.88 78 ALA A O 1
ATOM 603 N N . THR A 1 79 ? 11.676 -11.749 -5.916 1.00 64.25 79 THR A N 1
ATOM 604 C CA . THR A 1 79 ? 12.523 -10.614 -5.556 1.00 64.25 79 THR A CA 1
ATOM 605 C C . THR A 1 79 ? 13.910 -10.867 -6.129 1.00 64.25 79 THR A C 1
ATOM 607 O O . THR A 1 79 ? 14.394 -11.994 -6.118 1.00 64.25 79 THR A O 1
ATOM 610 N N . GLU A 1 80 ? 14.563 -9.819 -6.614 1.00 63.44 80 GLU A N 1
ATOM 611 C CA . GLU A 1 80 ? 15.865 -9.835 -7.302 1.00 63.44 80 GLU A CA 1
ATOM 612 C C . GLU A 1 80 ? 17.073 -10.293 -6.448 1.00 63.44 80 GLU A C 1
ATOM 614 O O . GLU A 1 80 ? 18.220 -10.141 -6.850 1.00 63.44 80 GLU A O 1
ATOM 619 N N . CYS A 1 81 ? 16.849 -10.906 -5.282 1.00 54.28 81 CYS A N 1
ATOM 620 C CA . CYS A 1 81 ? 17.880 -11.226 -4.289 1.00 54.28 81 CYS A CA 1
ATOM 621 C C . CYS A 1 81 ? 18.707 -12.499 -4.597 1.00 54.28 81 CYS A C 1
ATOM 623 O O . CYS A 1 81 ? 19.177 -13.165 -3.680 1.00 54.28 81 CYS A O 1
ATOM 625 N N . CYS A 1 82 ? 18.882 -12.879 -5.864 1.00 39.09 82 CYS A N 1
ATOM 626 C CA . CYS A 1 82 ? 19.792 -13.968 -6.249 1.00 39.09 82 CYS A CA 1
ATOM 627 C C . CYS A 1 82 ? 20.321 -13.773 -7.674 1.00 39.09 82 CYS A C 1
ATOM 629 O O . CYS A 1 82 ? 19.957 -14.488 -8.603 1.00 39.09 82 CYS A O 1
ATOM 631 N N . ALA A 1 83 ? 21.194 -12.784 -7.828 1.00 46.06 83 ALA A N 1
ATOM 632 C CA . ALA A 1 83 ? 22.180 -12.741 -8.900 1.00 46.06 83 ALA A CA 1
ATOM 633 C C . ALA A 1 83 ? 23.488 -12.195 -8.307 1.00 46.06 83 ALA A C 1
ATOM 635 O O . ALA A 1 83 ? 23.851 -11.043 -8.535 1.00 46.06 83 ALA A O 1
ATOM 636 N N . ILE A 1 84 ? 24.133 -13.005 -7.464 1.00 44.50 84 ILE A N 1
ATOM 637 C CA . ILE A 1 84 ? 25.553 -12.862 -7.117 1.00 44.50 84 ILE A CA 1
ATOM 638 C C . ILE A 1 84 ? 26.287 -14.126 -7.539 1.00 44.50 84 ILE A C 1
ATOM 640 O O . ILE A 1 84 ? 25.680 -15.213 -7.401 1.00 44.50 84 ILE A O 1
#